Protein AF-A0AAV6TRN9-F1 (afdb_monomer)

Secondary structure (DSSP, 8-state):
----HHHIIIIISPPHHHHHHHHHHHHHHHHHTT-GGGTTT--GGG----SSSS--S---------------------------------------SPPPPPHHHHHHHHHHHHHHHHTT---HHHHHHHHH-HHHHTT-TT--

pLDDT: mean 72.11, std 21.39, range [26.94, 97.44]

Radius of gyration: 26.71 Å; Cα contacts (8 Å, |Δi|>4): 33; chains: 1; bounding box: 56×57×60 Å

Sequence (144 aa):
MEHDIRIHREYYRLPDNILQTAKLSKLFLALEKGNLPKLSGKSLDDIQVSIDEDIKEGDLTDDDSEEESAAATVTVIGKKMLPLSVEQRCSNQKKTGKRIWSDAEKEAVDKHLGAFILRGKLPDAIRNCISAEVDALGDCDWKM

Structure (mmCIF, N/CA/C/O backbone):
data_AF-A0AAV6TRN9-F1
#
_entry.id   AF-A0AAV6TRN9-F1
#
loop_
_atom_site.group_PDB
_atom_site.id
_atom_site.type_symbol
_atom_site.label_atom_id
_atom_site.label_alt_id
_atom_site.label_comp_id
_atom_site.label_asym_id
_atom_site.label_entity_id
_atom_site.label_seq_id
_atom_site.pdbx_PDB_ins_code
_atom_site.Cartn_x
_atom_site.Cartn_y
_atom_site.Cartn_z
_atom_site.occupancy
_atom_site.B_iso_or_equiv
_atom_site.auth_seq_id
_atom_site.auth_comp_id
_atom_site.auth_asym_id
_atom_site.auth_atom_id
_atom_site.pdbx_PDB_model_num
ATOM 1 N N . MET A 1 1 ? -8.190 -3.243 -21.583 1.00 52.59 1 MET A N 1
ATOM 2 C CA . MET A 1 1 ? -7.304 -4.194 -20.888 1.00 52.59 1 MET A CA 1
ATOM 3 C C . MET A 1 1 ? -7.892 -4.426 -19.518 1.00 52.59 1 MET A C 1
ATOM 5 O O . MET A 1 1 ? -8.046 -3.474 -18.766 1.00 52.59 1 MET A O 1
ATOM 9 N N . GLU A 1 2 ? -8.323 -5.650 -19.253 1.00 57.97 2 GLU A N 1
ATOM 10 C CA . GLU A 1 2 ? -8.865 -6.046 -17.958 1.00 57.97 2 GLU A CA 1
ATOM 11 C C . GLU A 1 2 ? -7.739 -6.720 -17.177 1.00 57.97 2 GLU A C 1
ATOM 13 O O . GLU A 1 2 ? -7.070 -7.609 -17.700 1.00 57.97 2 GLU A O 1
ATOM 18 N N . HIS A 1 3 ? -7.500 -6.280 -15.941 1.00 73.56 3 HIS A N 1
ATOM 19 C CA . HIS A 1 3 ? -6.700 -7.043 -14.988 1.00 73.56 3 HIS A CA 1
ATOM 20 C C . HIS A 1 3 ? -7.283 -8.463 -14.915 1.00 73.56 3 HIS A C 1
ATOM 22 O O . HIS A 1 3 ? -8.500 -8.589 -14.759 1.00 73.56 3 HIS A O 1
ATOM 28 N N . ASP A 1 4 ? -6.465 -9.517 -15.051 1.00 83.25 4 ASP A N 1
ATOM 29 C CA . ASP A 1 4 ? -6.966 -10.898 -14.984 1.00 83.25 4 ASP A CA 1
ATOM 30 C C . ASP A 1 4 ? -7.687 -11.108 -13.643 1.00 83.25 4 ASP A C 1
ATOM 32 O O . ASP A 1 4 ? -7.080 -11.213 -12.570 1.00 83.25 4 ASP A O 1
ATOM 36 N N . ILE A 1 5 ? -9.017 -11.142 -13.722 1.00 80.31 5 ILE A N 1
ATOM 37 C CA . ILE A 1 5 ? -9.927 -11.178 -12.579 1.00 80.31 5 ILE A CA 1
ATOM 38 C C . ILE A 1 5 ? -9.682 -12.404 -11.693 1.00 80.31 5 ILE A C 1
ATOM 40 O O . ILE A 1 5 ? -9.961 -12.373 -10.491 1.00 80.31 5 ILE A O 1
ATOM 44 N N . ARG A 1 6 ? -9.117 -13.478 -12.259 1.00 80.44 6 ARG A N 1
ATOM 45 C CA . ARG A 1 6 ? -8.776 -14.702 -11.526 1.00 80.44 6 ARG A CA 1
ATOM 46 C C . ARG A 1 6 ? -7.648 -14.445 -10.536 1.00 80.44 6 ARG A C 1
ATOM 48 O O . ARG A 1 6 ? -7.789 -14.793 -9.368 1.00 80.44 6 ARG A O 1
ATOM 55 N N . ILE A 1 7 ? -6.598 -13.737 -10.957 1.00 80.19 7 ILE A N 1
ATOM 56 C CA . ILE A 1 7 ? -5.442 -13.417 -10.107 1.00 80.19 7 ILE A CA 1
ATOM 57 C C . ILE A 1 7 ? -5.866 -12.506 -8.953 1.00 80.19 7 ILE A C 1
ATOM 59 O O . ILE A 1 7 ? -5.484 -12.729 -7.804 1.00 80.19 7 ILE A O 1
ATOM 63 N N . HIS A 1 8 ? -6.697 -11.499 -9.231 1.00 81.44 8 HIS A N 1
ATOM 64 C CA . HIS A 1 8 ? -7.226 -10.621 -8.186 1.00 81.44 8 HIS A CA 1
ATOM 65 C C . HIS A 1 8 ? -8.084 -11.370 -7.165 1.00 81.44 8 HIS A C 1
ATOM 67 O O . HIS A 1 8 ? -8.021 -11.079 -5.970 1.00 81.44 8 HIS A O 1
ATOM 73 N N . ARG A 1 9 ? -8.851 -12.368 -7.609 1.00 79.44 9 ARG A N 1
ATOM 74 C CA . ARG A 1 9 ? -9.686 -13.174 -6.719 1.00 79.44 9 ARG A CA 1
ATOM 75 C C . ARG A 1 9 ? -8.884 -14.183 -5.894 1.00 79.44 9 ARG A C 1
ATOM 77 O O . ARG A 1 9 ? -9.267 -14.429 -4.755 1.00 79.44 9 ARG A O 1
ATOM 84 N N . GLU A 1 10 ? -7.812 -14.743 -6.446 1.00 79.56 10 GLU A N 1
ATOM 85 C CA . GLU A 1 10 ? -7.007 -15.784 -5.791 1.00 79.56 10 GLU A CA 1
ATOM 86 C C . GLU A 1 10 ? -5.915 -15.233 -4.868 1.00 79.56 10 GLU A C 1
ATOM 88 O O . GLU A 1 10 ? -5.657 -15.831 -3.827 1.00 79.56 10 GLU A O 1
ATOM 93 N N . TYR A 1 11 ? -5.296 -14.097 -5.207 1.00 79.12 11 TYR A N 1
ATOM 94 C CA . TYR A 1 11 ? -4.102 -13.612 -4.495 1.00 79.12 11 TYR A CA 1
ATOM 95 C C . TYR A 1 11 ? -4.244 -12.230 -3.854 1.00 79.12 11 TYR A C 1
ATOM 97 O O . TYR A 1 11 ? -3.453 -11.897 -2.976 1.00 79.12 11 TYR A O 1
ATOM 105 N N . TYR A 1 12 ? -5.220 -11.422 -4.278 1.00 84.19 12 TYR A N 1
ATOM 106 C CA . TYR A 1 12 ? -5.400 -10.054 -3.771 1.00 84.19 12 TYR A CA 1
ATOM 107 C C . TYR A 1 12 ? -6.646 -9.878 -2.906 1.00 84.19 12 TYR A C 1
ATOM 109 O O . TYR A 1 12 ? -6.778 -8.863 -2.223 1.00 84.19 12 TYR A O 1
ATOM 117 N N . ARG A 1 13 ? -7.556 -10.859 -2.885 1.00 84.38 13 ARG A N 1
ATOM 118 C CA . ARG A 1 13 ? -8.610 -10.878 -1.874 1.00 84.38 13 ARG A CA 1
ATOM 119 C C . ARG A 1 13 ? -8.001 -11.159 -0.516 1.00 84.38 13 ARG A C 1
ATOM 121 O O . ARG A 1 13 ? -7.215 -12.087 -0.353 1.00 84.38 13 ARG A O 1
ATOM 128 N N . LEU A 1 14 ? -8.435 -10.376 0.461 1.00 85.44 14 LEU A N 1
ATOM 129 C CA . LEU A 1 14 ? -8.173 -10.683 1.849 1.00 85.44 14 LEU A CA 1
ATOM 130 C C . LEU A 1 14 ? -8.952 -11.957 2.223 1.00 85.44 14 LEU A C 1
ATOM 132 O O . LEU A 1 14 ? -10.166 -11.992 2.014 1.00 85.44 14 LEU A O 1
ATOM 136 N N . PRO A 1 15 ? -8.287 -12.993 2.753 1.00 86.94 15 PRO A N 1
ATOM 137 C CA . PRO A 1 15 ? -8.954 -14.178 3.275 1.00 86.94 15 PRO A CA 1
ATOM 138 C C . PRO A 1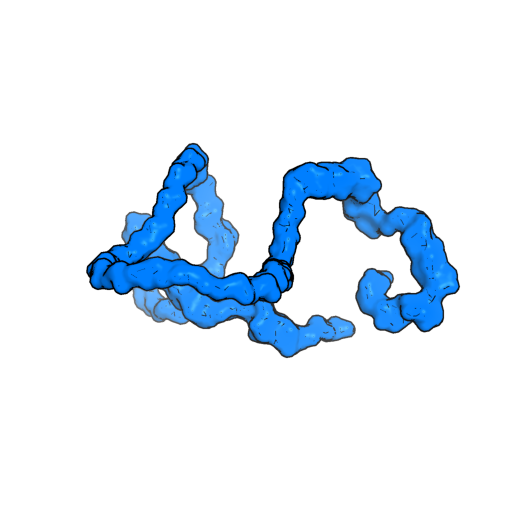 15 ? -9.996 -13.840 4.356 1.00 86.94 15 PRO A C 1
ATOM 140 O O . PRO A 1 15 ? -9.745 -13.012 5.237 1.00 86.94 15 PRO A O 1
ATOM 143 N N . ASP A 1 16 ? -11.150 -14.515 4.317 1.00 87.31 16 ASP A N 1
ATOM 144 C CA . ASP A 1 16 ? -12.294 -14.232 5.201 1.00 87.31 16 ASP A CA 1
ATOM 145 C C . ASP A 1 16 ? -11.951 -14.367 6.692 1.00 87.31 16 ASP A C 1
ATOM 147 O O . ASP A 1 16 ? -12.445 -13.601 7.518 1.00 87.31 16 ASP A O 1
ATOM 151 N N . ASN A 1 17 ? -11.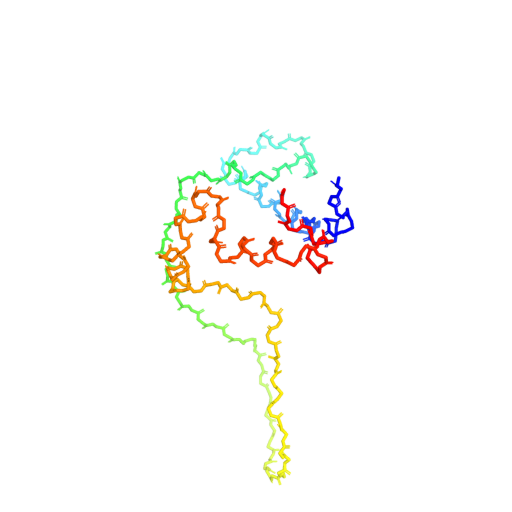066 -15.303 7.047 1.00 90.75 17 ASN A N 1
ATOM 152 C CA . ASN A 1 17 ? -10.598 -15.486 8.422 1.00 90.75 17 ASN A CA 1
ATOM 153 C C . ASN A 1 17 ? -9.881 -14.236 8.953 1.00 90.75 17 ASN A C 1
ATOM 155 O O . ASN A 1 17 ? -10.139 -13.819 10.078 1.00 90.75 17 ASN A O 1
ATOM 159 N N . ILE A 1 18 ? -9.035 -13.603 8.135 1.00 91.81 18 ILE A N 1
ATOM 160 C CA . ILE A 1 18 ? -8.304 -12.388 8.520 1.00 91.81 18 ILE A CA 1
ATOM 161 C C . ILE A 1 18 ? -9.278 -11.213 8.656 1.00 91.81 18 ILE A C 1
ATOM 163 O O . ILE A 1 18 ? -9.188 -10.439 9.611 1.00 91.81 18 ILE A O 1
ATOM 167 N N . LEU A 1 19 ? -10.255 -11.113 7.749 1.00 89.88 19 LEU A N 1
ATOM 168 C CA . LEU A 1 19 ? -11.289 -10.082 7.813 1.00 89.88 19 LEU A CA 1
ATOM 169 C C . LEU A 1 19 ? -12.127 -10.201 9.097 1.00 89.88 19 LEU A C 1
ATOM 171 O O . LEU A 1 19 ? -12.376 -9.199 9.766 1.00 89.88 19 LEU A O 1
ATOM 175 N N . GLN A 1 20 ? -12.533 -11.415 9.475 1.00 91.69 20 GLN A N 1
ATOM 176 C CA . GLN A 1 20 ? -13.293 -11.658 10.705 1.00 91.69 20 GLN A CA 1
ATOM 177 C C . GLN A 1 20 ? -12.480 -11.334 11.961 1.00 91.69 20 GLN A C 1
ATOM 179 O O . GLN A 1 20 ? -12.993 -10.665 12.861 1.00 91.69 20 GLN A O 1
ATOM 184 N N . THR A 1 21 ? -11.209 -11.741 12.013 1.00 93.50 21 THR A N 1
ATOM 185 C CA . THR A 1 21 ? -10.310 -11.382 13.119 1.00 93.50 21 THR A CA 1
ATOM 186 C C . THR A 1 21 ? -10.193 -9.866 13.265 1.00 93.50 21 THR A C 1
ATOM 188 O O . THR A 1 21 ? -10.299 -9.349 14.376 1.00 93.50 21 THR A O 1
ATOM 191 N N . ALA A 1 22 ? -10.052 -9.136 12.159 1.00 92.69 22 ALA A N 1
ATOM 192 C CA . ALA A 1 22 ? -9.973 -7.680 12.189 1.00 92.69 22 ALA A CA 1
ATOM 193 C C . ALA A 1 22 ? -11.282 -7.022 12.668 1.00 92.69 22 ALA A C 1
ATOM 195 O O . ALA A 1 22 ? -11.244 -6.081 13.461 1.00 92.69 22 ALA A O 1
ATOM 196 N N . LYS A 1 23 ? -12.447 -7.547 12.266 1.00 91.81 23 LYS A N 1
ATOM 197 C CA . LYS A 1 23 ? -13.760 -7.080 12.750 1.00 91.81 23 LYS A CA 1
ATOM 198 C C . LYS A 1 23 ? -13.918 -7.265 14.262 1.00 91.81 23 LYS A C 1
ATOM 200 O O . LYS A 1 23 ? -14.362 -6.344 14.946 1.00 91.81 23 LYS A O 1
ATOM 205 N N . LEU A 1 24 ? -13.520 -8.426 14.788 1.00 92.56 24 LEU A N 1
ATOM 206 C CA . LEU A 1 24 ? -13.524 -8.701 16.229 1.00 92.56 24 LEU A CA 1
ATOM 207 C C . LEU A 1 24 ? -12.543 -7.794 16.979 1.00 92.56 24 LEU A C 1
ATOM 209 O O . LEU A 1 24 ? -12.905 -7.224 18.004 1.00 92.56 24 LEU A O 1
ATOM 213 N N . SER A 1 25 ? -11.337 -7.601 16.441 1.00 92.19 25 SER A N 1
ATOM 214 C CA . SER A 1 25 ? -10.346 -6.673 16.995 1.00 92.19 25 SER A CA 1
ATOM 215 C C . SER A 1 25 ? -10.899 -5.244 17.087 1.00 92.19 25 SER A C 1
ATOM 217 O O . SER A 1 25 ? -10.849 -4.627 1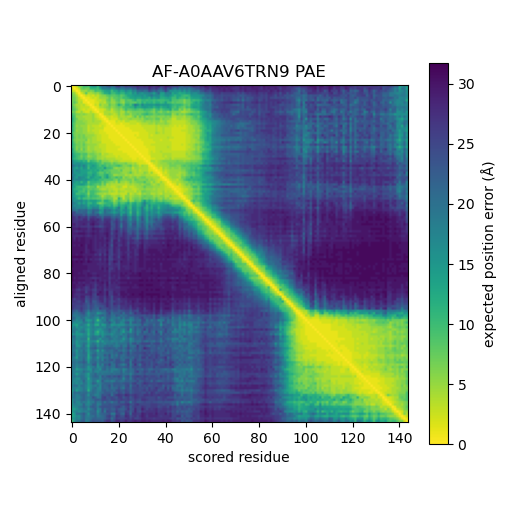8.149 1.00 92.19 25 SER A O 1
ATOM 219 N N . LYS A 1 26 ? -11.555 -4.749 16.026 1.00 90.12 26 LYS A N 1
ATOM 220 C CA . LYS A 1 26 ? -12.211 -3.428 16.018 1.00 90.12 26 LYS A CA 1
ATOM 221 C C . LYS A 1 26 ? -13.341 -3.327 17.047 1.00 90.12 26 LYS A C 1
ATOM 223 O O . LYS A 1 26 ? -13.500 -2.285 17.683 1.00 90.12 26 LYS A O 1
ATOM 228 N N . LEU A 1 27 ? -14.111 -4.398 17.238 1.00 89.69 27 LEU A N 1
ATOM 229 C CA . LEU A 1 27 ? -15.144 -4.460 18.272 1.00 89.69 27 LEU A CA 1
ATOM 230 C C . LEU A 1 27 ? -14.541 -4.373 19.682 1.00 89.69 27 LEU A C 1
ATOM 232 O O . LEU A 1 27 ? -15.030 -3.593 20.500 1.00 89.69 27 LEU A O 1
ATOM 236 N N . PHE A 1 28 ? -13.474 -5.126 19.960 1.00 90.88 28 PHE A N 1
ATOM 237 C CA . PHE A 1 28 ? -12.779 -5.073 21.249 1.00 90.88 28 PHE A CA 1
ATOM 238 C C . PHE A 1 28 ? -12.128 -3.713 21.499 1.00 90.88 28 PHE A C 1
ATOM 240 O O . PHE A 1 28 ? -12.258 -3.163 22.588 1.00 90.88 28 PHE A O 1
ATOM 247 N N . LEU A 1 29 ? -11.530 -3.108 20.477 1.00 89.44 29 LEU A N 1
ATOM 248 C CA . LEU A 1 29 ? -10.949 -1.774 20.585 1.00 89.44 29 LEU A CA 1
ATOM 249 C C . LEU A 1 29 ? -12.017 -0.705 20.868 1.00 89.44 29 LEU A C 1
ATOM 251 O O . LEU A 1 29 ? -11.801 0.226 21.641 1.00 89.44 29 LEU A O 1
ATOM 255 N N . ALA A 1 30 ? -13.202 -0.832 20.267 1.00 87.50 30 ALA A N 1
ATOM 256 C CA . ALA A 1 30 ? -14.332 0.040 20.572 1.00 87.50 30 ALA A CA 1
ATOM 257 C C . ALA A 1 30 ? -14.887 -0.188 21.988 1.00 87.50 30 ALA A C 1
ATOM 259 O O . ALA A 1 30 ? -15.385 0.765 22.592 1.00 87.50 30 ALA A O 1
ATOM 260 N N . LEU A 1 31 ? -14.790 -1.415 22.513 1.00 88.19 31 LEU A N 1
ATOM 261 C CA . LEU A 1 31 ? -15.102 -1.746 23.905 1.00 88.19 31 LEU A CA 1
ATOM 262 C C . LEU A 1 31 ? -14.167 -1.032 24.869 1.00 88.19 31 LEU A C 1
ATOM 264 O O . LEU A 1 31 ? -14.639 -0.320 25.753 1.00 88.19 31 LEU A O 1
ATOM 268 N N . GLU A 1 32 ? -12.866 -1.162 24.653 1.00 87.94 32 GLU A N 1
ATOM 269 C CA . GLU A 1 32 ? -11.835 -0.526 25.471 1.00 87.94 32 GLU A CA 1
ATOM 270 C C . GLU A 1 32 ? -11.953 1.004 25.459 1.00 87.94 32 GLU A C 1
ATOM 272 O O . GLU A 1 32 ? -11.918 1.652 26.502 1.00 87.94 32 GLU A O 1
ATOM 277 N N . LYS A 1 33 ? -12.197 1.591 24.282 1.00 87.50 33 LYS A N 1
ATOM 278 C CA . LYS A 1 33 ? -12.365 3.044 24.112 1.00 87.50 33 LYS A CA 1
ATOM 279 C C . LYS A 1 33 ? -13.725 3.572 24.601 1.00 87.50 33 LYS A C 1
ATOM 281 O O . LYS A 1 33 ? -13.984 4.767 24.471 1.00 87.50 33 LYS A O 1
ATOM 286 N N . GLY A 1 34 ? -14.625 2.716 25.097 1.00 83.62 34 GLY A N 1
ATOM 287 C CA . GLY A 1 34 ? -15.966 3.112 25.552 1.00 83.62 34 GLY A CA 1
ATOM 288 C C . GLY A 1 34 ? -16.916 3.570 24.433 1.00 83.62 34 GLY A C 1
ATOM 289 O O . GLY A 1 34 ? -17.930 4.210 24.699 1.00 83.62 34 GLY A O 1
ATOM 290 N N . ASN A 1 35 ? -16.618 3.239 23.173 1.00 82.69 35 ASN A N 1
ATOM 291 C CA . ASN A 1 35 ? -17.378 3.645 21.984 1.00 82.69 35 ASN A CA 1
ATOM 292 C C . ASN A 1 35 ? -18.322 2.541 21.458 1.00 82.69 35 ASN A C 1
ATOM 294 O O . ASN A 1 35 ? -18.787 2.588 20.318 1.00 82.69 35 ASN A O 1
ATOM 298 N N . LEU A 1 36 ? -18.646 1.548 22.294 1.00 82.50 36 LEU A N 1
ATOM 299 C CA . LEU A 1 36 ? -19.638 0.510 21.995 1.00 82.50 36 LEU A CA 1
ATOM 300 C C . LEU A 1 36 ? -21.015 0.999 21.544 1.00 82.50 36 LEU A C 1
ATOM 302 O O . LEU A 1 36 ? -21.575 0.334 20.672 1.00 82.50 36 LEU A O 1
ATOM 306 N N . PRO A 1 37 ? -21.603 2.110 22.041 1.00 82.75 37 PRO A N 1
ATOM 307 C CA . PRO A 1 37 ? -22.911 2.539 21.543 1.00 82.75 37 PRO A CA 1
ATOM 308 C C . PRO A 1 37 ? -22.905 2.840 20.036 1.00 82.75 37 PRO A C 1
ATOM 310 O O . PRO A 1 37 ? -23.946 2.727 19.398 1.00 82.75 37 PRO A O 1
ATOM 313 N N . LYS A 1 38 ? -21.739 3.132 19.433 1.00 78.56 38 LYS A N 1
ATOM 314 C CA . LYS A 1 38 ? -21.591 3.286 17.976 1.00 78.56 38 LYS A CA 1
ATOM 315 C C . LYS A 1 38 ? -21.719 1.956 17.219 1.00 78.56 38 LYS A C 1
ATOM 317 O O . LYS A 1 38 ? -22.020 1.973 16.025 1.00 78.56 38 LYS A O 1
ATOM 322 N N . LEU A 1 39 ? -21.475 0.826 17.880 1.00 76.62 39 LEU A N 1
ATOM 323 C CA . LEU A 1 39 ? -21.557 -0.531 17.324 1.00 76.62 39 LEU A CA 1
ATOM 324 C C . LEU A 1 39 ? -22.782 -1.316 17.831 1.00 76.62 39 LEU A C 1
ATOM 326 O O . LEU A 1 39 ? -23.126 -2.346 17.263 1.00 76.62 39 LEU A O 1
ATOM 330 N N . SER A 1 40 ? -23.464 -0.813 18.861 1.00 78.50 40 SER A N 1
ATOM 331 C CA . SER A 1 40 ? -24.723 -1.348 19.383 1.00 78.50 40 SER A CA 1
ATOM 332 C C . SER A 1 40 ? -25.780 -1.495 18.281 1.00 78.50 40 SER A C 1
ATOM 334 O O . SER A 1 40 ? -26.007 -0.573 17.496 1.00 78.50 40 SER A O 1
ATOM 336 N N . GLY A 1 41 ? -26.424 -2.663 18.224 1.00 83.38 41 GLY A N 1
ATOM 337 C CA . GLY A 1 41 ? -27.478 -2.973 17.252 1.00 83.38 41 GLY A CA 1
ATOM 338 C C . GLY A 1 41 ? -26.988 -3.320 15.843 1.00 83.38 41 GLY A C 1
ATOM 339 O O . GLY A 1 41 ? -27.818 -3.593 14.980 1.00 83.38 41 GLY A O 1
ATOM 340 N N . LYS A 1 42 ? -25.670 -3.331 15.603 1.00 84.94 42 LYS A N 1
ATOM 341 C CA . LYS A 1 42 ? -25.062 -3.729 14.326 1.00 84.94 42 LYS A CA 1
ATOM 342 C C . LYS A 1 42 ? -24.563 -5.165 14.404 1.00 84.94 42 LYS A C 1
ATOM 344 O O . LYS A 1 42 ? -24.091 -5.605 15.454 1.00 84.94 42 LYS A O 1
ATOM 349 N N . SER A 1 43 ? -24.665 -5.896 13.301 1.00 86.81 43 SER A N 1
ATOM 350 C CA . SER A 1 43 ? -24.082 -7.232 13.206 1.00 86.81 43 SER A CA 1
ATOM 351 C C . SER A 1 43 ? -22.567 -7.140 13.001 1.00 86.81 43 SER A C 1
ATOM 353 O O . SER A 1 43 ? -22.036 -6.089 12.636 1.00 86.81 43 SER A O 1
ATOM 355 N N . LEU A 1 44 ? -21.851 -8.248 13.214 1.00 84.94 44 LEU A N 1
ATOM 356 C CA . LEU A 1 44 ? -20.410 -8.305 12.954 1.00 84.94 44 LEU A CA 1
ATOM 357 C C . LEU A 1 44 ? -20.095 -7.990 11.482 1.00 84.94 44 LEU A C 1
ATOM 359 O O . LEU A 1 44 ? -19.057 -7.404 11.186 1.00 84.94 44 LEU A O 1
ATOM 363 N N . ASP A 1 45 ? -21.005 -8.319 10.562 1.00 85.62 45 ASP A N 1
ATOM 364 C CA . ASP A 1 45 ? -20.815 -8.056 9.139 1.00 85.62 45 ASP A CA 1
ATOM 365 C C . ASP A 1 45 ? -20.808 -6.569 8.788 1.00 85.62 45 ASP A C 1
ATOM 367 O O . ASP A 1 45 ? -20.061 -6.170 7.892 1.00 85.62 45 ASP A O 1
ATOM 371 N N . ASP A 1 46 ? -21.520 -5.758 9.569 1.00 86.31 46 ASP A N 1
ATOM 372 C CA . ASP A 1 46 ? -21.613 -4.305 9.408 1.00 86.31 46 ASP A CA 1
ATOM 373 C C . ASP A 1 46 ? -20.382 -3.556 9.950 1.00 86.31 46 ASP A C 1
ATOM 375 O O . ASP A 1 46 ? -20.232 -2.349 9.733 1.00 86.31 46 ASP A O 1
ATOM 379 N N . ILE A 1 47 ? -19.486 -4.245 10.668 1.00 87.50 47 ILE A N 1
ATOM 380 C CA . ILE A 1 47 ? -18.237 -3.664 11.165 1.00 87.50 47 ILE A CA 1
ATOM 381 C C . ILE A 1 47 ? -17.246 -3.568 9.999 1.00 87.50 47 ILE A C 1
ATOM 383 O O . ILE A 1 47 ? -16.677 -4.560 9.551 1.00 87.50 47 ILE A O 1
ATOM 387 N N . GLN A 1 48 ? -17.038 -2.351 9.501 1.00 83.88 48 GLN A N 1
ATOM 388 C CA . GLN A 1 48 ? -16.075 -2.062 8.437 1.00 83.88 48 GLN A CA 1
ATOM 389 C C . GLN A 1 48 ? -14.671 -1.884 9.019 1.00 83.88 48 GLN A C 1
ATOM 391 O O . GLN A 1 48 ? -14.480 -1.103 9.953 1.00 83.88 48 GLN A O 1
ATOM 396 N N . VAL A 1 49 ? -13.689 -2.591 8.460 1.00 82.88 49 VAL A N 1
ATOM 397 C CA . VAL A 1 49 ? -12.270 -2.474 8.819 1.00 82.88 49 VAL A CA 1
ATOM 398 C C . VAL A 1 49 ? -11.604 -1.564 7.790 1.00 82.88 49 VAL A C 1
ATOM 400 O O . VAL A 1 49 ? -11.388 -1.951 6.647 1.00 82.88 49 VAL A O 1
ATOM 403 N N . SER A 1 50 ? -11.336 -0.334 8.198 1.00 76.75 50 SER A N 1
ATOM 404 C CA . SER A 1 50 ? -10.747 0.752 7.416 1.00 76.75 50 SER A CA 1
ATOM 405 C C . SER A 1 50 ? -9.325 0.974 7.922 1.00 76.75 50 SER A C 1
ATOM 407 O O . SER A 1 50 ? -9.127 1.166 9.118 1.00 76.75 50 SER A O 1
ATOM 409 N N . ILE A 1 51 ? -8.340 0.941 7.024 1.00 68.88 51 ILE A N 1
ATOM 410 C CA . ILE A 1 51 ? -6.920 1.118 7.381 1.00 68.88 51 ILE A CA 1
ATOM 411 C C . ILE A 1 51 ? -6.659 2.562 7.845 1.00 68.88 51 ILE A C 1
ATOM 413 O O . ILE A 1 51 ? -5.854 2.793 8.740 1.00 68.88 51 ILE A O 1
ATOM 417 N N . ASP A 1 52 ? -7.404 3.520 7.295 1.00 65.06 52 ASP A N 1
ATOM 418 C CA . ASP A 1 52 ? -7.144 4.950 7.478 1.00 65.06 52 ASP A CA 1
ATOM 419 C C . ASP A 1 52 ? -7.745 5.541 8.769 1.00 65.06 52 ASP A C 1
ATOM 421 O O . ASP A 1 52 ? -7.365 6.631 9.186 1.00 65.06 52 ASP A O 1
ATOM 425 N N . GLU A 1 53 ? -8.696 4.856 9.420 1.00 61.66 53 GLU A N 1
ATOM 426 C CA . GLU A 1 53 ? -9.422 5.408 10.581 1.00 61.66 53 GLU A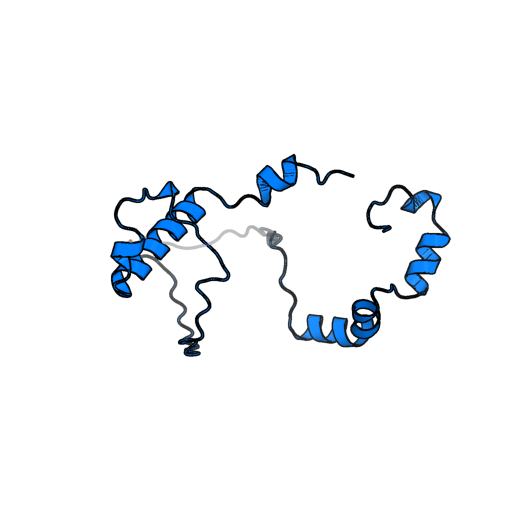 CA 1
ATOM 427 C C . GLU A 1 53 ? -8.719 5.171 11.930 1.00 61.66 53 GLU A C 1
ATOM 429 O O . GLU A 1 53 ? -8.995 5.895 12.892 1.00 61.66 53 GLU A O 1
ATOM 434 N N . ASP A 1 54 ? -7.833 4.173 12.013 1.00 55.53 54 ASP A N 1
ATOM 435 C CA . ASP A 1 54 ? -7.204 3.735 13.267 1.00 55.53 54 ASP A CA 1
ATOM 436 C C . ASP A 1 54 ? -5.726 4.154 13.405 1.00 55.53 54 ASP A C 1
ATOM 438 O O . ASP A 1 54 ? -5.135 3.935 14.463 1.00 55.53 54 ASP A O 1
ATOM 442 N N . ILE A 1 55 ? -5.154 4.862 12.418 1.00 56.75 55 ILE A N 1
ATOM 443 C CA . ILE A 1 55 ? -3.880 5.589 12.571 1.00 56.75 55 ILE A CA 1
ATOM 444 C C . ILE A 1 55 ? -4.158 6.885 13.345 1.00 56.75 55 ILE A C 1
ATOM 446 O O . ILE A 1 55 ? -4.108 7.997 12.822 1.00 56.75 55 ILE A O 1
ATOM 450 N N . LYS A 1 56 ? -4.526 6.756 14.617 1.00 48.75 56 LYS A N 1
ATOM 451 C CA . LYS A 1 56 ? -4.348 7.858 15.559 1.00 48.75 56 LYS A CA 1
ATOM 452 C C . LYS A 1 56 ? -2.932 7.742 16.099 1.00 48.75 56 LYS A C 1
ATOM 454 O O . LYS A 1 56 ? -2.645 6.796 16.818 1.00 48.75 56 LYS A O 1
ATOM 459 N N . GLU A 1 57 ? -2.093 8.703 15.717 1.00 53.09 57 GLU A N 1
ATOM 460 C CA . GLU A 1 57 ? -0.813 9.073 16.337 1.00 53.09 57 GLU A CA 1
ATOM 461 C C . GLU A 1 57 ? -0.864 8.831 17.857 1.00 53.09 57 GLU A C 1
ATOM 463 O O . GLU A 1 57 ? -1.482 9.599 18.598 1.00 53.09 57 GLU A O 1
ATOM 468 N N . GLY A 1 58 ? -0.308 7.717 18.325 1.00 48.31 58 GLY A N 1
ATOM 469 C CA . GLY A 1 58 ? -0.468 7.307 19.714 1.00 48.31 58 GLY A CA 1
ATOM 470 C C . GLY A 1 58 ? 0.188 5.967 19.993 1.00 48.31 58 GLY A C 1
ATOM 471 O O . GLY A 1 58 ? -0.472 4.938 19.922 1.00 48.31 58 GLY A O 1
ATOM 472 N N . ASP A 1 59 ? 1.466 6.048 20.356 1.00 45.94 59 ASP A N 1
ATOM 473 C CA . ASP A 1 59 ? 2.296 4.992 20.945 1.00 45.94 59 ASP A CA 1
ATOM 474 C C . ASP A 1 59 ? 2.897 3.955 19.981 1.00 45.94 59 ASP A C 1
ATOM 476 O O . ASP A 1 59 ? 2.676 2.753 20.079 1.00 45.94 59 ASP A O 1
ATOM 480 N N . LEU A 1 60 ? 3.752 4.438 19.075 1.00 46.31 60 LEU A N 1
ATOM 481 C CA . LEU A 1 60 ? 4.962 3.688 18.738 1.00 46.31 60 LEU A CA 1
ATOM 482 C C . LEU A 1 60 ? 5.992 3.990 19.832 1.00 46.31 60 LEU A C 1
ATOM 484 O O . LEU A 1 60 ? 6.866 4.840 19.656 1.00 46.31 60 LEU A O 1
ATOM 488 N N . THR A 1 61 ? 5.858 3.348 20.991 1.00 42.66 61 THR A N 1
ATOM 489 C CA . THR A 1 61 ? 7.041 3.113 21.813 1.00 42.66 61 THR A CA 1
ATOM 490 C C . THR A 1 61 ? 7.875 2.082 21.064 1.00 42.66 61 THR A C 1
ATOM 492 O O . THR A 1 61 ? 7.500 0.924 20.906 1.00 42.66 61 THR A O 1
ATOM 495 N N . ASP A 1 62 ? 8.964 2.581 20.493 1.00 43.53 62 ASP A N 1
ATOM 496 C CA . ASP A 1 62 ? 10.098 1.823 19.984 1.00 43.53 62 ASP A CA 1
AT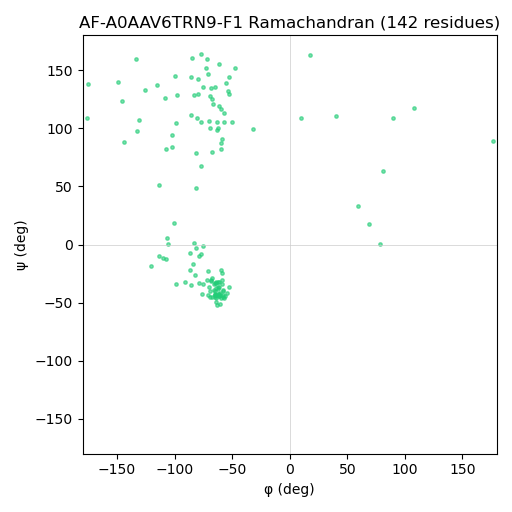OM 497 C C . ASP A 1 62 ? 10.694 1.018 21.150 1.00 43.53 62 ASP A C 1
ATOM 499 O O . ASP A 1 62 ? 11.592 1.485 21.845 1.00 43.53 62 ASP A O 1
ATOM 503 N N . ASP A 1 63 ? 10.104 -0.141 21.447 1.00 39.47 63 ASP A N 1
ATOM 504 C CA . ASP A 1 63 ? 10.695 -1.155 22.319 1.00 39.47 63 ASP A CA 1
ATOM 505 C C . ASP A 1 63 ? 11.250 -2.266 21.427 1.00 39.47 63 ASP A C 1
ATOM 507 O O . ASP A 1 63 ? 10.595 -3.265 21.118 1.00 39.47 63 ASP A O 1
ATOM 511 N N . ASP A 1 64 ? 12.468 -2.025 20.948 1.00 44.72 64 ASP A N 1
ATOM 512 C CA . ASP A 1 64 ? 13.350 -3.026 20.360 1.00 44.72 64 ASP A CA 1
ATOM 513 C C . ASP A 1 64 ? 13.789 -4.003 21.463 1.00 44.72 64 ASP A C 1
ATOM 515 O O . ASP A 1 64 ? 14.860 -3.882 22.057 1.00 44.72 64 ASP A O 1
ATOM 519 N N . SER A 1 65 ? 12.910 -4.949 21.788 1.00 43.31 65 SER A N 1
ATOM 520 C CA . SER A 1 65 ? 13.227 -6.094 22.640 1.00 43.31 65 SER A CA 1
ATOM 521 C C . SER A 1 65 ? 13.427 -7.331 21.762 1.00 43.31 65 SER A C 1
ATOM 523 O O . SER A 1 65 ? 12.479 -8.037 21.407 1.00 43.31 65 SER A O 1
ATOM 525 N N . GLU A 1 66 ? 14.684 -7.594 21.399 1.00 48.78 66 GLU A N 1
ATOM 526 C CA . GLU A 1 66 ? 15.122 -8.882 20.858 1.00 48.78 66 GLU A CA 1
ATOM 527 C C . GLU A 1 66 ? 14.926 -9.990 21.908 1.00 48.78 66 GLU A C 1
ATOM 529 O O . GLU A 1 66 ? 15.721 -10.119 22.834 1.00 48.78 66 GLU A O 1
ATOM 534 N N . GLU A 1 67 ? 13.913 -10.844 21.755 1.00 37.56 67 GLU A N 1
ATOM 535 C CA . GLU A 1 67 ? 13.801 -12.086 22.534 1.00 37.56 67 GLU A CA 1
ATOM 536 C C . GLU A 1 67 ? 13.483 -13.261 21.591 1.00 37.56 67 GLU A C 1
ATOM 538 O O . GLU A 1 67 ? 12.349 -13.513 21.175 1.00 37.56 67 GLU A O 1
ATOM 543 N N . GLU A 1 68 ? 14.548 -13.980 21.233 1.00 43.69 68 GLU A N 1
ATOM 544 C CA . GLU A 1 68 ? 14.535 -15.305 20.617 1.00 43.69 68 GLU A CA 1
ATOM 545 C C . GLU A 1 68 ? 13.971 -16.307 21.635 1.00 43.69 68 GLU A C 1
ATOM 547 O O . GLU A 1 68 ? 14.520 -16.476 22.723 1.00 43.69 68 GLU A O 1
ATOM 552 N N . SER A 1 69 ? 12.876 -16.995 21.309 1.00 34.94 69 SER A N 1
ATOM 553 C CA . SER A 1 69 ? 12.427 -18.123 22.128 1.00 34.94 69 SER A CA 1
ATOM 554 C C . SER A 1 69 ? 11.842 -19.229 21.270 1.00 34.94 69 SER A C 1
ATOM 556 O O . SER A 1 69 ? 10.645 -19.311 20.980 1.00 34.94 69 SER A O 1
ATOM 558 N N . ALA A 1 70 ? 12.748 -20.100 20.844 1.00 38.34 70 ALA A N 1
ATOM 559 C CA . ALA A 1 70 ? 12.427 -21.404 20.321 1.00 38.34 70 ALA A CA 1
ATOM 560 C C . ALA A 1 70 ? 11.936 -22.364 21.422 1.00 38.34 70 ALA A C 1
ATOM 562 O O . ALA A 1 70 ? 12.473 -22.439 22.524 1.00 38.34 70 ALA A O 1
ATOM 563 N N . ALA A 1 71 ? 11.018 -23.220 20.973 1.00 35.44 71 ALA A N 1
ATOM 564 C CA . ALA A 1 71 ? 10.798 -24.602 21.389 1.00 35.44 71 ALA A CA 1
ATOM 565 C C . ALA A 1 71 ? 9.831 -24.889 22.552 1.00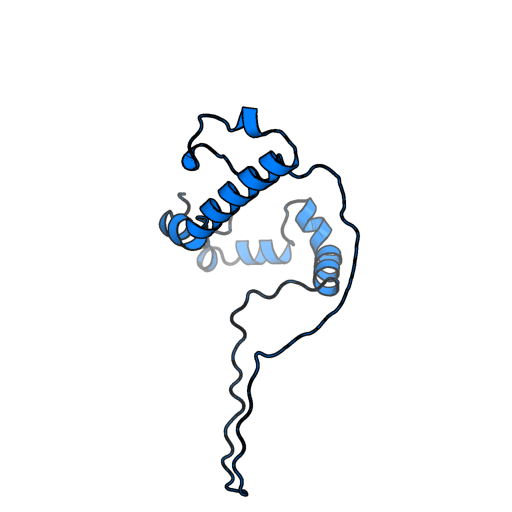 35.44 71 ALA A C 1
ATOM 567 O O . ALA A 1 71 ? 10.110 -24.766 23.743 1.00 35.44 71 ALA A O 1
ATOM 568 N N . ALA A 1 72 ? 8.706 -25.457 22.111 1.00 38.28 72 ALA A N 1
ATOM 569 C CA . ALA A 1 72 ? 7.829 -26.355 22.836 1.00 38.28 72 ALA A CA 1
ATOM 570 C C . ALA A 1 72 ? 8.579 -27.495 23.553 1.00 38.28 72 ALA A C 1
ATOM 572 O O . ALA A 1 72 ? 9.642 -27.964 23.145 1.00 38.28 72 ALA A O 1
ATOM 573 N N . THR A 1 73 ? 7.955 -27.943 24.634 1.00 30.97 73 THR A N 1
ATOM 574 C CA . THR A 1 73 ? 8.476 -28.810 25.682 1.00 30.97 73 THR A CA 1
ATOM 575 C C . THR A 1 73 ? 8.394 -30.319 25.393 1.00 30.97 73 THR A C 1
ATOM 577 O O . THR A 1 73 ? 7.545 -30.802 24.650 1.00 30.97 73 THR A O 1
ATOM 580 N N . VAL A 1 74 ? 9.230 -31.039 26.158 1.00 33.88 74 VAL A N 1
ATOM 581 C CA . VAL A 1 74 ? 9.135 -32.429 26.663 1.00 33.88 74 VAL A CA 1
ATOM 582 C C . VAL A 1 74 ? 10.060 -33.499 26.049 1.00 33.88 74 VAL A C 1
ATOM 584 O O . VAL A 1 74 ? 10.007 -33.884 24.888 1.00 33.88 74 VAL A O 1
ATOM 587 N N . THR A 1 75 ? 10.886 -34.001 26.970 1.00 30.77 75 THR A N 1
ATOM 588 C CA . THR A 1 75 ? 11.957 -35.004 26.961 1.00 30.77 75 THR A CA 1
ATOM 589 C C . THR A 1 75 ? 11.453 -36.454 27.009 1.00 30.77 75 THR A C 1
ATOM 591 O O . THR A 1 75 ? 10.594 -36.726 27.838 1.00 30.77 75 THR A O 1
ATOM 594 N N . VAL A 1 76 ? 12.098 -37.402 26.297 1.00 37.00 76 VAL A N 1
ATOM 595 C CA . VAL A 1 76 ? 12.411 -38.774 26.789 1.00 37.00 76 VAL A CA 1
ATOM 596 C C . VAL A 1 76 ? 13.717 -39.297 26.148 1.00 37.00 76 VAL A C 1
ATOM 598 O O . VAL A 1 76 ? 13.998 -39.080 24.975 1.00 37.00 76 VAL A O 1
ATOM 601 N N . ILE A 1 77 ? 14.518 -39.976 26.975 1.00 34.31 77 ILE A N 1
ATOM 602 C CA . ILE A 1 77 ? 15.900 -40.458 26.816 1.00 34.31 77 ILE A CA 1
ATOM 603 C C . ILE A 1 77 ? 15.979 -41.835 26.116 1.00 34.31 77 ILE A C 1
ATOM 605 O O . ILE A 1 77 ? 15.203 -42.728 26.444 1.00 34.31 77 ILE A O 1
ATOM 609 N N . GLY A 1 78 ? 17.008 -42.073 25.281 1.00 31.67 78 GLY A N 1
ATOM 610 C CA . GLY A 1 78 ? 17.401 -43.422 24.825 1.00 31.67 78 GLY A CA 1
ATOM 611 C C . GLY A 1 78 ? 18.663 -43.481 23.936 1.00 31.67 78 GLY A C 1
ATOM 612 O O . GLY A 1 78 ? 18.637 -43.059 22.791 1.00 31.67 78 GLY A O 1
ATOM 613 N N . LYS A 1 79 ? 19.768 -44.019 24.478 1.00 36.34 79 LYS A N 1
ATOM 614 C CA . LYS A 1 79 ? 21.130 -44.231 23.901 1.00 36.34 79 LYS A CA 1
ATOM 615 C C . LYS A 1 79 ? 21.080 -45.182 22.658 1.00 36.34 79 LYS A C 1
ATOM 617 O O . LYS A 1 79 ? 20.201 -46.035 22.651 1.00 36.34 79 LYS A O 1
ATOM 622 N N . LYS A 1 80 ? 21.968 -45.234 21.635 1.00 29.81 80 LYS A N 1
ATOM 623 C CA . LYS A 1 80 ? 23.446 -45.445 21.578 1.00 29.81 80 LYS A CA 1
ATOM 624 C C . LYS A 1 80 ? 23.986 -45.296 20.110 1.00 29.81 80 LYS A C 1
ATOM 626 O O . LYS A 1 80 ? 23.379 -45.844 19.205 1.00 29.81 80 LYS A O 1
ATOM 631 N N . MET A 1 81 ? 25.136 -44.619 19.943 1.00 29.59 81 MET A N 1
ATOM 632 C CA . MET A 1 81 ? 26.297 -44.778 19.006 1.00 29.59 81 MET A CA 1
ATOM 633 C C . MET A 1 81 ? 26.172 -45.157 17.490 1.00 29.59 81 MET A C 1
ATOM 635 O O . MET A 1 81 ? 25.918 -46.307 17.162 1.00 29.59 81 MET A O 1
ATOM 639 N N . LEU A 1 82 ? 26.491 -44.163 16.622 1.00 36.56 82 LEU A N 1
ATOM 640 C CA . LEU A 1 82 ? 27.411 -44.041 15.437 1.00 36.56 82 LEU A CA 1
ATOM 641 C C . LEU A 1 82 ? 27.970 -45.289 14.685 1.00 36.56 82 LEU A C 1
ATOM 643 O O . LEU A 1 82 ? 28.213 -46.301 15.335 1.00 36.56 82 LEU A O 1
ATOM 647 N N . PRO A 1 83 ? 28.502 -45.162 13.434 1.00 40.06 83 PRO A N 1
ATOM 648 C CA . PRO A 1 83 ? 28.193 -44.247 12.312 1.00 40.06 83 PRO A CA 1
ATOM 649 C C . PRO A 1 83 ? 28.074 -44.981 10.942 1.00 40.06 83 PRO A C 1
ATOM 651 O O . PRO A 1 83 ? 28.656 -46.045 10.744 1.00 40.06 83 PRO A O 1
ATOM 654 N N . LEU A 1 84 ? 27.418 -44.388 9.935 1.00 28.94 84 LEU A N 1
ATOM 655 C CA . LEU A 1 84 ? 27.674 -44.769 8.538 1.00 28.94 84 LEU A CA 1
ATOM 656 C C . LEU A 1 84 ? 27.557 -43.558 7.611 1.00 28.94 84 LEU A C 1
ATOM 658 O O . LEU A 1 84 ? 26.549 -42.857 7.595 1.00 28.94 84 LEU A O 1
ATOM 662 N N . SER A 1 85 ? 28.647 -43.316 6.888 1.00 44.12 85 SER A N 1
ATOM 663 C CA . SER A 1 85 ? 28.820 -42.231 5.933 1.00 44.12 85 SER A CA 1
ATOM 664 C C . SER A 1 85 ? 27.802 -42.349 4.800 1.00 44.12 85 SER A C 1
ATOM 666 O O . SER A 1 85 ? 27.810 -43.332 4.061 1.00 44.12 85 SER A O 1
ATOM 668 N N . VAL A 1 86 ? 26.950 -41.339 4.652 1.00 42.84 86 VAL A N 1
ATOM 669 C CA . VAL A 1 86 ? 26.231 -41.074 3.408 1.00 42.84 86 VAL A CA 1
ATOM 670 C C . VAL A 1 86 ? 26.433 -39.596 3.122 1.00 42.84 86 VAL A C 1
ATOM 672 O O . VAL A 1 86 ? 25.894 -38.735 3.815 1.00 42.84 86 VAL A O 1
ATOM 675 N N . GLU A 1 87 ? 27.264 -39.304 2.123 1.00 48.44 87 GLU A N 1
ATOM 676 C CA . GLU A 1 87 ? 27.352 -37.988 1.501 1.00 48.44 87 GLU A CA 1
ATOM 677 C C . GLU A 1 87 ? 25.974 -37.629 0.941 1.00 48.44 87 GLU A C 1
ATOM 679 O O . GLU A 1 87 ? 25.621 -37.960 -0.191 1.00 48.44 87 GLU A O 1
ATOM 684 N N . GLN A 1 88 ? 25.159 -36.963 1.753 1.00 52.22 88 GLN A N 1
ATOM 685 C CA . GLN A 1 88 ? 23.848 -36.491 1.341 1.00 52.22 88 GLN A CA 1
ATOM 686 C C . GLN A 1 88 ? 23.907 -34.978 1.184 1.00 52.22 88 GLN A C 1
ATOM 688 O O . GLN A 1 88 ? 23.592 -34.205 2.082 1.00 52.22 88 GLN A O 1
ATOM 693 N N . ARG A 1 89 ? 24.408 -34.607 -0.001 1.00 35.81 89 ARG A N 1
ATOM 694 C CA . ARG A 1 89 ? 24.119 -33.402 -0.787 1.00 35.81 89 ARG A CA 1
ATOM 695 C C . ARG A 1 89 ? 23.280 -32.375 -0.016 1.00 35.81 89 ARG A C 1
ATOM 697 O O . ARG A 1 89 ? 22.084 -32.591 0.168 1.00 35.81 89 ARG A O 1
ATOM 704 N N . CYS A 1 90 ? 23.892 -31.251 0.370 1.00 26.94 90 CYS A N 1
ATOM 705 C CA . CYS A 1 90 ? 23.171 -30.096 0.902 1.00 26.94 90 CYS A CA 1
ATOM 706 C C . CYS A 1 90 ? 22.024 -29.761 -0.055 1.00 26.94 90 CYS A C 1
ATOM 708 O O . CYS A 1 90 ? 22.242 -29.274 -1.168 1.00 26.94 90 CYS A O 1
ATOM 710 N N . SER A 1 91 ? 20.796 -30.084 0.341 1.00 51.47 91 SER A N 1
ATOM 711 C CA . SER A 1 91 ? 19.623 -29.672 -0.401 1.00 51.47 91 SER A CA 1
ATOM 712 C C . SER A 1 91 ? 19.533 -28.164 -0.227 1.00 51.47 91 SER A C 1
ATOM 714 O O . SER A 1 91 ? 19.104 -27.690 0.824 1.00 51.47 91 SER A O 1
ATOM 716 N N . ASN A 1 92 ? 19.973 -27.409 -1.235 1.00 55.78 92 ASN A N 1
ATOM 717 C CA . ASN A 1 92 ? 19.643 -25.996 -1.359 1.00 55.78 92 ASN A CA 1
ATOM 718 C C . ASN A 1 92 ? 18.119 -25.902 -1.457 1.00 55.78 92 ASN A C 1
ATOM 720 O O . ASN A 1 92 ? 17.544 -25.922 -2.547 1.00 55.78 92 ASN A O 1
ATOM 724 N N . GLN A 1 93 ? 17.458 -25.839 -0.305 1.00 60.44 93 GLN A N 1
ATOM 725 C CA . GLN A 1 93 ? 16.072 -25.435 -0.210 1.00 60.44 93 GLN A CA 1
ATOM 726 C C . GLN A 1 93 ? 16.043 -23.987 -0.685 1.00 60.44 93 GLN A C 1
ATOM 728 O O . GLN A 1 93 ? 16.443 -23.060 0.020 1.00 60.44 93 GLN A O 1
ATOM 733 N N . LYS A 1 94 ? 15.677 -23.807 -1.957 1.00 62.16 94 LYS A N 1
ATOM 734 C CA . LYS A 1 94 ? 15.462 -22.492 -2.548 1.00 62.16 94 LYS A CA 1
ATOM 735 C C . LYS A 1 94 ? 14.405 -21.813 -1.684 1.00 62.16 94 LYS A C 1
ATOM 737 O O . LYS A 1 94 ? 13.275 -22.283 -1.629 1.00 62.16 94 LYS A O 1
ATOM 742 N N . LYS A 1 95 ? 14.787 -20.749 -0.977 1.00 62.06 95 LYS A N 1
ATOM 743 C CA . LYS A 1 95 ? 13.858 -19.923 -0.205 1.00 62.06 95 LYS A CA 1
ATOM 744 C C . LYS A 1 95 ? 12.863 -19.315 -1.198 1.00 62.06 95 LYS A C 1
ATOM 746 O O . LYS A 1 95 ? 13.198 -18.370 -1.904 1.00 62.06 95 LYS A O 1
ATOM 751 N N . THR A 1 96 ? 11.666 -19.883 -1.305 1.00 66.69 96 THR A N 1
ATOM 752 C CA . THR A 1 96 ? 10.577 -19.400 -2.172 1.00 66.69 96 THR A CA 1
ATOM 753 C C . THR A 1 96 ? 9.821 -18.251 -1.502 1.00 66.69 96 THR A C 1
ATOM 755 O O . THR A 1 96 ? 8.598 -18.269 -1.401 1.00 66.69 96 THR A O 1
ATOM 758 N N . GLY A 1 97 ? 10.558 -17.264 -0.998 1.00 69.31 97 GLY A N 1
ATOM 759 C CA . GLY A 1 97 ? 10.013 -16.024 -0.458 1.00 69.31 97 GLY A CA 1
ATOM 760 C C . GLY A 1 97 ? 10.474 -14.861 -1.321 1.00 69.31 97 GLY A C 1
ATOM 761 O O . GLY A 1 97 ? 11.638 -14.816 -1.723 1.00 69.31 97 GLY A O 1
ATOM 762 N N . LYS A 1 98 ? 9.574 -13.919 -1.619 1.00 77.81 98 LYS A N 1
ATOM 763 C CA . LYS A 1 98 ? 9.972 -12.644 -2.226 1.00 77.81 98 LYS A CA 1
ATOM 764 C C . LYS A 1 98 ? 10.949 -11.972 -1.260 1.00 77.81 98 LYS A C 1
ATOM 766 O O . LYS A 1 98 ? 10.594 -11.692 -0.119 1.00 77.81 98 LYS A O 1
ATOM 771 N N . ARG A 1 99 ? 12.193 -11.781 -1.693 1.00 84.88 99 ARG A N 1
ATOM 772 C CA . ARG A 1 99 ? 13.220 -11.124 -0.885 1.00 84.88 99 ARG A CA 1
ATOM 773 C C . ARG A 1 99 ? 12.863 -9.645 -0.737 1.00 84.88 99 ARG A C 1
ATOM 775 O O . ARG A 1 99 ? 12.637 -8.968 -1.736 1.00 84.88 99 ARG A O 1
ATOM 782 N N . ILE A 1 100 ? 12.839 -9.164 0.500 1.00 89.25 100 ILE A N 1
ATOM 783 C CA . ILE A 1 100 ? 12.718 -7.738 0.812 1.00 89.25 100 ILE A CA 1
ATOM 784 C C . ILE A 1 100 ? 14.076 -7.081 0.523 1.00 89.25 100 ILE A C 1
ATOM 786 O O . ILE A 1 100 ? 15.114 -7.657 0.853 1.00 89.25 100 ILE A O 1
ATOM 790 N N . TRP A 1 101 ? 14.076 -5.917 -0.131 1.00 94.88 101 TRP A N 1
ATOM 791 C CA . TRP A 1 101 ? 15.308 -5.178 -0.432 1.00 94.88 101 TRP A CA 1
ATOM 792 C C . TRP A 1 101 ? 15.982 -4.701 0.851 1.00 94.88 101 TRP A C 1
ATOM 794 O O . TRP A 1 101 ? 15.307 -4.166 1.736 1.00 94.88 101 TRP A O 1
ATOM 804 N N . SER A 1 102 ? 17.302 -4.859 0.930 1.00 95.69 102 SER A N 1
ATOM 805 C CA . SER A 1 102 ? 18.081 -4.243 2.007 1.00 95.69 102 SER A CA 1
ATOM 806 C C . SER A 1 102 ? 18.176 -2.730 1.808 1.00 95.69 102 SER A C 1
ATOM 808 O O . SER A 1 102 ? 18.006 -2.227 0.696 1.00 95.69 102 SER A O 1
ATOM 810 N N . ASP A 1 103 ? 18.479 -1.986 2.869 1.00 96.50 103 ASP A N 1
ATOM 811 C CA . ASP A 1 103 ? 18.580 -0.525 2.764 1.00 96.50 103 ASP A CA 1
ATOM 812 C C . ASP A 1 103 ? 19.732 -0.084 1.854 1.00 96.50 103 ASP A C 1
ATOM 814 O O . ASP A 1 103 ? 19.565 0.843 1.068 1.00 96.50 103 ASP A O 1
ATOM 818 N N . ALA A 1 104 ? 20.837 -0.838 1.830 1.00 97.06 104 ALA A N 1
ATOM 819 C CA . ALA A 1 104 ? 21.924 -0.625 0.873 1.00 97.06 104 ALA A CA 1
ATOM 820 C C . ALA A 1 104 ? 21.475 -0.812 -0.591 1.00 97.06 104 ALA A C 1
ATOM 822 O O . ALA A 1 104 ? 21.929 -0.095 -1.481 1.00 97.06 104 ALA A O 1
ATOM 823 N N . GLU A 1 105 ? 20.576 -1.764 -0.862 1.00 96.62 105 GLU A N 1
ATOM 824 C CA . GLU A 1 105 ? 20.017 -1.966 -2.204 1.00 96.62 105 GLU A CA 1
ATOM 825 C C . GLU A 1 105 ? 19.067 -0.837 -2.588 1.00 96.62 105 GLU A C 1
ATOM 827 O O . GLU A 1 105 ? 19.148 -0.329 -3.706 1.00 96.62 105 GLU A O 1
ATOM 832 N N . LYS A 1 106 ? 18.202 -0.410 -1.660 1.00 96.38 106 LYS A N 1
ATOM 833 C CA . LYS A 1 106 ? 17.305 0.733 -1.873 1.00 96.38 106 LYS A CA 1
ATOM 834 C C . LYS A 1 106 ? 18.101 2.002 -2.170 1.00 96.38 106 LYS A C 1
ATOM 836 O O . LYS A 1 106 ? 17.790 2.687 -3.139 1.00 96.38 106 LYS A O 1
ATOM 841 N N . GLU A 1 107 ? 19.148 2.278 -1.395 1.00 97.44 107 GLU A N 1
ATOM 842 C CA . GLU A 1 107 ? 20.020 3.438 -1.598 1.00 97.44 107 GLU A CA 1
ATOM 843 C C . GLU A 1 107 ? 20.766 3.355 -2.935 1.00 97.44 107 GLU A C 1
ATOM 845 O O . GLU A 1 107 ? 20.830 4.334 -3.679 1.00 97.44 107 GLU A O 1
ATOM 850 N N . ALA A 1 108 ? 21.292 2.181 -3.293 1.00 97.38 108 ALA A N 1
ATOM 851 C CA . ALA A 1 108 ? 21.949 1.990 -4.582 1.00 97.38 108 ALA A CA 1
ATOM 852 C C . ALA A 1 108 ? 20.988 2.242 -5.754 1.00 97.38 108 ALA A C 1
ATOM 854 O O . ALA A 1 108 ? 21.378 2.879 -6.738 1.00 97.38 108 ALA A O 1
ATOM 855 N N . VAL A 1 109 ? 19.741 1.773 -5.650 1.00 95.94 109 VAL A N 1
ATOM 856 C CA . VAL A 1 109 ? 18.696 2.030 -6.646 1.00 95.94 109 VAL A CA 1
ATOM 857 C C . VAL A 1 109 ? 18.368 3.515 -6.705 1.00 95.94 109 VAL A C 1
ATOM 859 O O . VAL A 1 109 ? 18.386 4.081 -7.795 1.00 95.94 109 VAL A O 1
ATOM 862 N N . ASP A 1 110 ? 18.126 4.167 -5.571 1.00 95.75 110 ASP A N 1
ATOM 863 C CA . ASP A 1 110 ? 17.773 5.587 -5.536 1.00 95.75 110 ASP A CA 1
ATOM 864 C C . ASP A 1 110 ? 18.896 6.475 -6.095 1.00 95.75 110 ASP A C 1
ATOM 866 O O . ASP A 1 110 ? 18.670 7.326 -6.955 1.00 95.75 110 ASP A O 1
ATOM 870 N N . LYS A 1 111 ? 20.150 6.187 -5.738 1.00 96.69 111 LYS A N 1
ATOM 871 C CA . LYS A 1 111 ? 21.321 6.924 -6.226 1.00 96.69 111 LYS A CA 1
ATOM 872 C C . LYS A 1 111 ? 21.452 6.921 -7.752 1.00 96.69 111 LYS A C 1
ATOM 874 O O . LYS A 1 111 ? 21.864 7.925 -8.330 1.00 96.69 111 LYS A O 1
ATOM 879 N N . HIS A 1 112 ? 21.145 5.804 -8.410 1.00 95.44 112 HIS A N 1
ATOM 880 C CA . HIS A 1 112 ? 21.339 5.661 -9.860 1.00 95.44 112 HIS A CA 1
ATOM 881 C C . HIS A 1 112 ? 20.054 5.881 -10.662 1.00 95.44 112 HIS A C 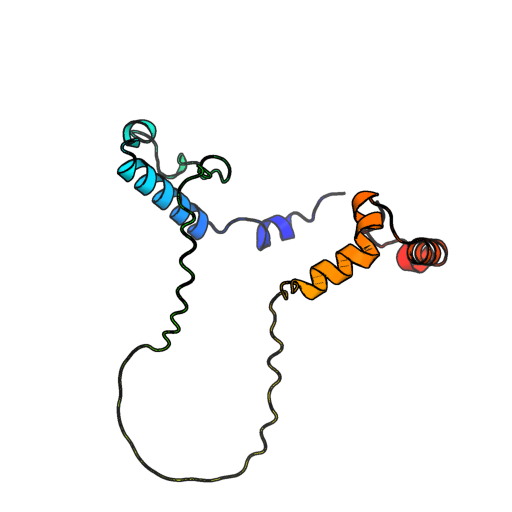1
ATOM 883 O O . HIS A 1 112 ? 20.101 6.387 -11.784 1.00 95.44 112 HIS A O 1
ATOM 889 N N . LEU A 1 113 ? 18.909 5.491 -10.104 1.00 94.81 113 LEU A N 1
ATOM 890 C CA . LEU A 1 113 ? 17.616 5.468 -10.782 1.00 94.81 113 LEU A CA 1
ATOM 891 C C . LEU A 1 113 ? 16.609 6.469 -10.204 1.00 94.81 113 LEU A C 1
ATOM 893 O O . LEU A 1 113 ? 15.595 6.718 -10.849 1.00 94.81 113 LEU A O 1
ATOM 897 N N . GLY A 1 114 ? 16.874 7.112 -9.066 1.00 94.94 114 GLY A N 1
ATOM 898 C CA . GLY A 1 114 ? 15.937 8.031 -8.406 1.00 94.94 114 GLY A CA 1
ATOM 899 C C . GLY A 1 114 ? 15.474 9.174 -9.312 1.00 94.94 114 GLY A C 1
ATOM 900 O O . GLY A 1 114 ? 14.278 9.426 -9.449 1.00 94.94 114 GLY A O 1
ATOM 901 N N . ALA A 1 115 ? 16.392 9.798 -10.060 1.00 94.56 115 ALA A N 1
ATOM 902 C CA . ALA A 1 115 ? 16.041 10.849 -11.023 1.00 94.56 115 ALA A CA 1
ATOM 903 C C . ALA A 1 115 ? 15.117 10.356 -12.155 1.00 94.56 115 ALA A C 1
ATOM 905 O O . ALA A 1 115 ? 14.2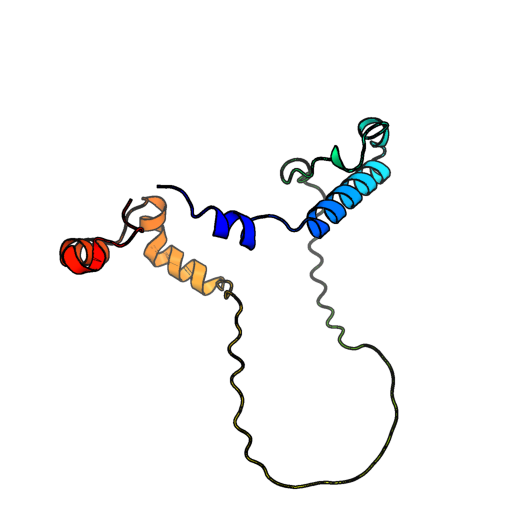91 11.116 -12.664 1.00 94.56 115 ALA A O 1
ATOM 906 N N . PHE A 1 116 ? 15.259 9.094 -12.558 1.00 94.00 116 PHE A N 1
ATOM 907 C CA . PHE A 1 116 ? 14.441 8.448 -13.583 1.00 94.00 116 PHE A CA 1
ATOM 908 C C . PHE A 1 116 ? 13.057 8.083 -13.037 1.00 94.00 116 PHE A C 1
ATOM 910 O O . PHE A 1 116 ? 12.053 8.367 -13.693 1.00 94.00 116 PHE A O 1
ATOM 917 N N . ILE A 1 117 ? 13.002 7.554 -11.811 1.00 92.56 117 ILE A N 1
ATOM 918 C CA . ILE A 1 117 ? 11.768 7.219 -11.089 1.00 92.56 117 ILE A CA 1
ATOM 919 C C . ILE A 1 117 ? 10.918 8.477 -10.878 1.00 92.56 117 ILE A C 1
ATOM 921 O O . ILE A 1 117 ? 9.760 8.501 -11.286 1.00 92.56 117 ILE A O 1
ATOM 925 N N . LEU A 1 118 ? 11.504 9.557 -10.349 1.00 92.69 118 LEU A N 1
ATOM 926 C CA . LEU A 1 118 ? 10.798 10.825 -10.111 1.00 92.69 118 LEU A CA 1
ATOM 927 C C . LEU A 1 118 ? 10.251 11.455 -11.396 1.00 92.69 118 LEU A C 1
ATOM 929 O O . LEU A 1 118 ? 9.217 12.118 -11.384 1.00 92.69 118 LEU A O 1
ATOM 933 N N . ARG A 1 119 ? 10.949 11.263 -12.517 1.00 91.00 119 ARG A N 1
ATOM 934 C CA . ARG A 1 119 ? 10.524 11.767 -13.829 1.00 91.00 119 ARG A CA 1
ATOM 935 C C . ARG A 1 119 ? 9.575 10.816 -14.557 1.00 91.00 119 ARG A C 1
ATOM 937 O O . ARG A 1 119 ? 9.104 11.189 -15.629 1.00 91.00 119 ARG A O 1
ATOM 944 N N . GLY A 1 120 ? 9.347 9.606 -14.040 1.00 88.44 120 GLY A N 1
ATOM 945 C CA . GLY A 1 120 ? 8.589 8.557 -14.725 1.00 88.44 120 GLY A CA 1
ATOM 946 C C . GLY A 1 120 ? 9.199 8.165 -16.073 1.00 88.44 120 GLY A C 1
ATOM 947 O O . GLY A 1 120 ? 8.481 7.893 -17.030 1.00 88.44 120 GLY A O 1
ATOM 948 N N . LYS A 1 121 ? 10.529 8.218 -16.198 1.00 88.00 121 LYS A N 1
ATOM 949 C CA . LYS A 1 121 ? 11.245 8.052 -17.469 1.00 88.00 121 LYS A CA 1
ATOM 950 C C . LYS A 1 121 ? 12.290 6.957 -17.355 1.00 88.00 121 LYS A C 1
ATOM 952 O O . LYS A 1 121 ? 13.101 6.990 -16.448 1.00 88.00 121 LYS A O 1
ATOM 957 N N . LEU A 1 122 ? 12.346 6.051 -18.329 1.00 86.94 122 LEU A N 1
ATOM 958 C CA . LEU A 1 122 ? 13.410 5.043 -18.414 1.00 86.94 122 LEU A CA 1
ATOM 959 C C . LEU A 1 122 ? 14.755 5.661 -18.839 1.00 86.94 122 LEU A C 1
ATOM 961 O O . LEU A 1 122 ? 14.743 6.638 -19.594 1.00 86.94 122 LEU A O 1
ATOM 965 N N . PRO A 1 123 ? 15.898 5.081 -18.433 1.00 92.00 123 PRO A N 1
ATOM 966 C CA . PRO A 1 123 ? 17.194 5.344 -19.050 1.00 92.00 123 PRO A CA 1
ATOM 967 C C . PRO A 1 123 ? 17.168 5.155 -20.573 1.00 92.00 123 PRO A C 1
ATOM 969 O O . PRO A 1 123 ? 16.511 4.248 -21.090 1.00 92.00 123 PRO A O 1
ATOM 972 N N . ASP A 1 124 ? 17.913 5.988 -21.298 1.00 89.31 124 ASP A N 1
ATOM 973 C CA . ASP A 1 124 ? 17.852 6.019 -22.766 1.00 89.31 124 ASP A CA 1
ATOM 974 C C . ASP A 1 124 ? 18.361 4.723 -23.406 1.00 89.31 124 ASP A C 1
ATOM 976 O O . ASP A 1 124 ? 17.793 4.267 -24.394 1.00 89.31 124 ASP A O 1
ATOM 980 N N . ALA A 1 125 ? 19.357 4.068 -22.798 1.00 88.69 125 ALA A N 1
ATOM 981 C CA . ALA A 1 125 ? 19.833 2.758 -23.242 1.00 88.69 125 ALA A CA 1
ATOM 982 C C . ALA A 1 125 ? 18.692 1.729 -23.315 1.00 88.69 125 ALA A C 1
ATOM 984 O O . ALA A 1 125 ? 18.577 1.003 -24.297 1.00 88.69 125 ALA A O 1
ATOM 985 N N . ILE A 1 126 ? 17.800 1.727 -22.318 1.00 86.62 126 ILE A N 1
ATOM 986 C CA . ILE A 1 126 ? 16.653 0.817 -22.273 1.00 86.62 126 ILE A CA 1
ATOM 987 C C . ILE A 1 126 ? 15.642 1.191 -23.361 1.00 86.62 126 ILE A C 1
ATOM 989 O O . ILE A 1 126 ? 15.209 0.319 -24.109 1.00 86.62 126 ILE A O 1
ATOM 993 N N . ARG A 1 127 ? 15.312 2.481 -23.530 1.00 85.88 127 ARG A N 1
ATOM 994 C CA . ARG A 1 127 ? 14.400 2.924 -24.607 1.00 85.88 127 ARG A CA 1
ATOM 995 C C . ARG A 1 127 ? 14.907 2.541 -25.996 1.00 85.88 127 ARG A C 1
ATOM 997 O O . ARG A 1 127 ? 14.110 2.136 -26.842 1.00 85.88 127 ARG A O 1
ATOM 1004 N N . ASN A 1 128 ? 16.212 2.663 -26.218 1.00 87.81 128 ASN A N 1
ATOM 1005 C CA . ASN A 1 128 ? 16.836 2.342 -27.495 1.00 87.81 128 ASN A CA 1
ATOM 1006 C C . ASN A 1 128 ? 16.715 0.848 -27.804 1.00 87.81 128 ASN A C 1
ATOM 1008 O O . ASN A 1 128 ? 16.286 0.508 -28.902 1.00 87.81 128 ASN A O 1
ATOM 1012 N N . CYS A 1 129 ? 16.988 -0.033 -26.835 1.00 87.12 129 CYS A N 1
ATOM 1013 C CA . CYS A 1 129 ? 16.785 -1.477 -27.002 1.00 87.12 129 CYS A CA 1
ATOM 1014 C C . CYS A 1 129 ? 15.328 -1.812 -27.354 1.00 87.12 129 CYS A C 1
ATOM 1016 O O . CYS A 1 129 ? 15.063 -2.540 -28.304 1.00 87.12 129 CYS A O 1
ATOM 1018 N N . ILE A 1 130 ? 14.374 -1.205 -26.647 1.00 86.00 130 ILE A N 1
ATOM 1019 C CA . ILE A 1 130 ? 12.937 -1.430 -26.866 1.00 86.00 130 ILE A CA 1
ATOM 1020 C C . ILE A 1 130 ? 12.481 -0.972 -28.258 1.00 86.00 130 ILE A C 1
ATOM 1022 O O . ILE A 1 130 ? 11.552 -1.536 -28.834 1.00 86.00 130 ILE A O 1
ATOM 1026 N N . SER A 1 131 ? 13.099 0.088 -28.778 1.00 82.75 131 SER A N 1
ATOM 1027 C CA . SER A 1 131 ? 12.775 0.644 -30.096 1.00 82.75 131 SER A CA 1
ATOM 1028 C C . SER A 1 131 ? 13.462 -0.120 -31.228 1.00 82.75 131 SER A C 1
ATOM 1030 O O . SER A 1 131 ? 12.961 -0.122 -32.346 1.00 82.75 131 SER A O 1
ATOM 1032 N N . ALA A 1 132 ? 14.599 -0.759 -30.947 1.00 87.50 132 ALA A N 1
ATOM 1033 C CA . ALA A 1 132 ? 15.329 -1.587 -31.900 1.00 87.50 132 ALA A CA 1
ATOM 1034 C C . ALA A 1 132 ? 14.702 -2.982 -32.066 1.00 87.50 132 ALA A C 1
ATOM 1036 O O . ALA A 1 132 ? 14.724 -3.529 -33.163 1.00 87.50 132 ALA A O 1
ATOM 1037 N N . GLU A 1 133 ? 14.116 -3.538 -31.002 1.00 86.62 133 GLU A N 1
ATOM 1038 C CA . GLU A 1 133 ? 13.558 -4.897 -30.980 1.00 86.62 133 GLU A CA 1
ATOM 1039 C C . GLU A 1 133 ? 12.029 -4.896 -30.817 1.00 86.62 133 GLU A C 1
ATOM 1041 O O . GLU A 1 133 ? 11.468 -5.573 -29.954 1.00 86.62 133 GLU A O 1
ATOM 1046 N N . VAL A 1 134 ? 11.328 -4.125 -31.653 1.00 81.31 134 VAL A N 1
ATOM 1047 C CA . VAL A 1 134 ? 9.856 -4.027 -31.595 1.00 81.31 134 VAL A CA 1
ATOM 1048 C C . VAL A 1 134 ? 9.179 -5.361 -31.917 1.00 81.31 134 VAL A C 1
ATOM 1050 O O . VAL A 1 134 ? 8.149 -5.657 -31.326 1.00 81.31 134 VAL A O 1
ATOM 1053 N N . ASP A 1 135 ? 9.768 -6.191 -32.776 1.00 79.69 135 ASP A N 1
ATOM 1054 C CA . ASP A 1 135 ? 9.185 -7.487 -33.149 1.00 79.69 135 ASP A CA 1
ATOM 1055 C C . ASP A 1 135 ? 9.266 -8.526 -32.017 1.00 79.69 135 ASP A C 1
ATOM 1057 O O . ASP A 1 135 ? 8.395 -9.382 -31.898 1.00 79.69 135 ASP A O 1
ATOM 1061 N N . ALA A 1 136 ? 10.297 -8.452 -31.166 1.00 82.69 136 ALA A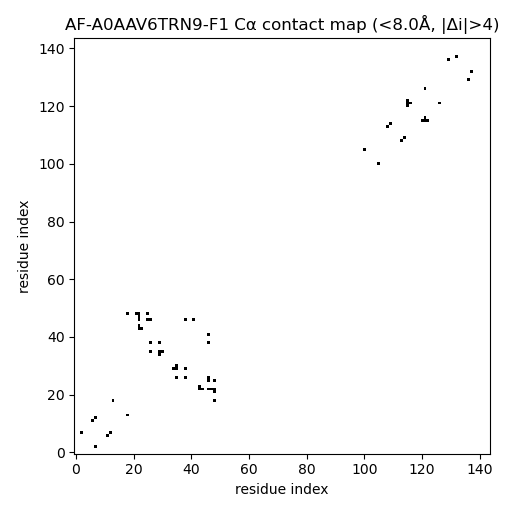 N 1
ATOM 1062 C CA . ALA A 1 136 ? 10.492 -9.385 -30.051 1.00 82.69 136 ALA A CA 1
ATOM 1063 C C . ALA A 1 136 ? 9.827 -8.907 -28.750 1.00 82.69 136 ALA A C 1
ATOM 1065 O O . ALA A 1 136 ? 9.386 -9.721 -27.941 1.00 82.69 136 ALA A O 1
ATOM 1066 N N . LEU A 1 137 ? 9.761 -7.588 -28.544 1.00 79.44 137 LEU A N 1
ATOM 1067 C CA . LEU A 1 137 ? 9.230 -6.956 -27.330 1.00 79.44 137 LEU A CA 1
ATOM 1068 C C . LEU A 1 137 ? 7.854 -6.301 -27.549 1.00 79.44 137 LEU A C 1
ATOM 1070 O O . LEU A 1 137 ? 7.356 -5.609 -26.662 1.00 79.44 137 LEU A O 1
ATOM 1074 N N . GLY A 1 138 ? 7.258 -6.463 -28.733 1.00 71.56 138 GLY A N 1
ATOM 1075 C CA . GLY A 1 138 ? 6.013 -5.803 -29.139 1.00 71.56 138 GLY A CA 1
ATOM 1076 C C . GLY A 1 138 ? 4.775 -6.312 -28.411 1.00 71.56 138 GLY A C 1
ATOM 1077 O O . GLY A 1 138 ? 3.917 -5.511 -28.052 1.00 71.56 138 GLY A O 1
ATOM 1078 N N . ASP A 1 139 ? 4.728 -7.614 -28.124 1.00 73.69 139 ASP A N 1
ATOM 1079 C CA . ASP A 1 139 ? 3.633 -8.250 -27.379 1.00 73.69 139 ASP A CA 1
ATOM 1080 C C . ASP A 1 139 ? 3.799 -8.126 -25.854 1.00 73.69 139 ASP A C 1
ATOM 1082 O O . ASP A 1 139 ? 2.988 -8.652 -25.088 1.00 73.69 139 ASP A O 1
ATOM 1086 N N . CYS A 1 140 ? 4.857 -7.453 -25.385 1.00 71.50 140 CYS A N 1
ATOM 1087 C CA . CYS A 1 140 ? 5.063 -7.245 -23.963 1.00 71.50 140 CYS A CA 1
ATOM 1088 C C . CYS A 1 140 ? 4.194 -6.098 -23.422 1.00 71.50 140 CYS A C 1
ATOM 1090 O O . CYS A 1 140 ? 4.209 -4.969 -23.910 1.00 71.50 140 CYS A O 1
ATOM 1092 N N . ASP A 1 141 ? 3.495 -6.397 -22.338 1.00 59.78 141 ASP A N 1
ATOM 1093 C CA . ASP A 1 141 ? 2.459 -5.603 -21.675 1.00 59.78 141 ASP A CA 1
ATOM 1094 C C . ASP A 1 141 ? 2.972 -4.430 -20.820 1.00 59.78 141 ASP A C 1
ATOM 1096 O O . ASP A 1 141 ? 2.185 -3.605 -20.362 1.00 59.78 141 ASP A O 1
ATOM 1100 N N . TRP A 1 142 ? 4.285 -4.315 -20.609 1.00 69.12 142 TRP A N 1
ATOM 1101 C CA . TRP A 1 142 ? 4.895 -3.256 -19.792 1.00 69.12 142 TRP A CA 1
ATOM 1102 C C . TRP A 1 142 ? 5.077 -1.913 -20.533 1.00 69.12 142 TRP A C 1
ATOM 1104 O O . TRP A 1 142 ? 5.523 -0.933 -19.928 1.00 69.12 142 TRP A O 1
ATOM 1114 N N . LYS A 1 143 ? 4.738 -1.836 -21.829 1.00 58.62 143 LYS A N 1
ATOM 1115 C CA . LYS A 1 143 ? 4.708 -0.591 -22.618 1.00 58.62 143 LYS A CA 1
ATOM 1116 C C . LYS A 1 143 ? 3.395 0.161 -22.326 1.00 58.62 143 LYS A C 1
ATOM 1118 O O . LYS A 1 143 ? 2.331 -0.301 -22.723 1.00 58.62 143 LYS A O 1
ATOM 1123 N N . MET A 1 144 ? 3.481 1.287 -21.608 1.00 48.19 144 MET A N 1
ATOM 1124 C CA . MET A 1 144 ? 2.353 2.209 -21.364 1.00 48.19 144 MET A CA 1
ATOM 1125 C C . MET A 1 144 ? 1.920 2.955 -22.625 1.00 48.19 144 MET A C 1
ATOM 1127 O O . MET A 1 144 ? 2.816 3.307 -23.429 1.00 48.19 144 MET A O 1
#

Solvent-accessible surface area (backbone atoms only — not comparable to full-atom values): 9991 Å² total; per-residue (Å²): 139,75,78,64,64,63,56,48,62,72,72,67,51,78,55,66,69,60,54,50,53,47,32,51,50,53,52,51,52,28,50,76,70,70,46,42,77,81,53,60,96,56,57,74,84,73,50,79,84,61,82,80,78,70,73,59,94,75,78,87,73,87,74,91,72,91,75,91,79,84,78,86,85,89,87,87,90,83,90,84,85,88,89,80,94,69,94,71,71,85,76,79,75,74,76,93,58,89,79,78,78,51,70,70,54,51,48,55,46,43,77,76,41,37,74,33,61,78,65,75,42,79,60,66,72,60,55,50,52,55,67,72,37,43,88,82,54,58,89,51,82,86,70,129

Mean predicted aligned error: 19.5 Å

Foldseek 3Di:
DDDPVVCCVPPVDDDPVVVLVQLVVVCVVCVVVVNCVVCPPPDSVPRDRDPPPPPDPDDPPPPPDDDDDDDDDDDDDDDDDDDDDDPDDDPPPPPPDDDDDDPVRVVVCCVVCVVCVVVVHDDVVVVVVCVVPCVPCVPPPPPD

Organism: NCBI:txid931172